Protein AF-A0A956EHH1-F1 (afdb_monomer)

Foldseek 3Di:
DPPPDDPLLVVLLVVLQVQLPPPPHVHDPDLVSQQVSSVVSVDRSVVVSVVCPDPVNVVVVVVVVVVCVVLVNDDPDWDADPSDIQHDPVCVVQVVCVVVVNRPDDPVVVVVVVPDDDPDDDDDD

Solvent-accessible surface area (backbone atoms only — not comparable to full-atom values): 7628 Å² total; per-residue (Å²): 132,81,87,72,63,51,74,68,55,42,48,37,46,51,53,52,53,54,56,21,64,40,98,86,35,90,44,76,85,50,69,68,59,39,18,57,49,29,43,75,48,74,44,66,15,65,61,50,52,53,50,58,70,32,69,71,42,50,53,50,53,51,49,53,51,53,53,39,48,76,71,68,52,87,64,81,57,63,49,74,58,100,86,45,79,38,66,41,78,86,31,49,68,56,50,53,28,46,77,71,71,62,52,88,66,58,65,70,61,52,56,55,54,73,70,52,75,79,92,74,80,84,82,84,130

Sequence (125 aa):
GDPSLDAGARGRVIDALFDATSGDGPGITDPDTVAGLLDRAGVDGAALVAAAGAPAAKDRLRRATEDALAAGVFGVPTMIADGELFWGDDSLDDLDRFLAGDDPIDQAALAAWADLPAAAQRRRS

Mean predicted aligned error: 7.73 Å

Structure (mmCIF, N/CA/C/O backbone):
data_AF-A0A956EHH1-F1
#
_entry.id   AF-A0A956EHH1-F1
#
loop_
_atom_site.group_PDB
_atom_site.id
_atom_site.type_symbol
_atom_site.label_atom_id
_atom_site.label_alt_id
_atom_site.label_comp_id
_atom_site.label_asym_id
_atom_site.label_entity_id
_atom_site.label_seq_id
_atom_site.pdbx_PDB_ins_code
_atom_site.Cartn_x
_atom_site.Cartn_y
_atom_site.Cartn_z
_atom_site.occupancy
_atom_site.B_iso_or_equiv
_atom_site.auth_seq_id
_atom_site.auth_comp_id
_atom_site.auth_asym_id
_atom_site.auth_atom_id
_atom_site.pdbx_PDB_model_num
ATOM 1 N N . GLY A 1 1 ? -3.531 -19.790 12.716 1.00 31.48 1 GLY A N 1
ATOM 2 C CA . GLY A 1 1 ? -4.064 -19.524 11.372 1.00 31.48 1 GLY A CA 1
ATOM 3 C C . GLY A 1 1 ? -4.252 -18.037 11.269 1.00 31.48 1 GLY A C 1
ATOM 4 O O . GLY A 1 1 ? -4.854 -17.478 12.172 1.00 31.48 1 GLY A O 1
ATOM 5 N N . ASP A 1 2 ? -3.644 -17.403 10.276 1.00 45.91 2 ASP A N 1
ATOM 6 C CA . ASP A 1 2 ? -3.881 -15.986 9.986 1.00 45.91 2 ASP A CA 1
ATOM 7 C C . ASP A 1 2 ? -5.311 -15.865 9.435 1.00 45.91 2 ASP A C 1
ATOM 9 O O . ASP A 1 2 ? -5.624 -16.624 8.512 1.00 45.91 2 ASP A O 1
ATOM 13 N N . PRO A 1 3 ? -6.209 -15.026 9.984 1.00 52.78 3 PRO A N 1
ATOM 14 C CA . PRO A 1 3 ? -7.516 -14.802 9.384 1.00 52.78 3 PRO A CA 1
ATOM 15 C C . PRO A 1 3 ? -7.297 -13.946 8.137 1.00 52.78 3 PRO A C 1
ATOM 17 O O . PRO A 1 3 ? -7.517 -12.737 8.136 1.00 52.78 3 PRO A O 1
ATOM 20 N N . SER A 1 4 ? -6.771 -14.552 7.072 1.00 69.25 4 SER A N 1
ATOM 21 C CA . SER A 1 4 ? -6.583 -13.849 5.816 1.00 69.25 4 SER A CA 1
ATOM 22 C C . SER A 1 4 ? -7.966 -13.464 5.311 1.00 69.25 4 SER A C 1
ATOM 24 O O . SER A 1 4 ? -8.727 -14.331 4.880 1.00 69.25 4 SER A O 1
ATOM 26 N N . LEU A 1 5 ? -8.282 -12.172 5.397 1.00 84.31 5 LEU A N 1
ATOM 27 C CA . LEU A 1 5 ? -9.434 -11.579 4.734 1.00 84.31 5 LEU A CA 1
ATOM 28 C C . LEU A 1 5 ? -9.489 -12.105 3.297 1.00 84.31 5 LEU A C 1
ATOM 30 O O . LEU A 1 5 ? -8.461 -12.105 2.599 1.00 84.31 5 LEU A O 1
ATOM 34 N N . ASP A 1 6 ? -10.670 -12.546 2.868 1.00 91.44 6 ASP A N 1
ATOM 35 C CA . ASP A 1 6 ? -10.899 -12.832 1.458 1.00 91.44 6 ASP A CA 1
ATOM 36 C C . ASP A 1 6 ? -10.663 -11.566 0.615 1.00 91.44 6 ASP A C 1
ATOM 38 O O . ASP A 1 6 ? -10.554 -10.453 1.138 1.00 91.44 6 ASP A O 1
ATOM 42 N N . ALA A 1 7 ? -10.539 -11.728 -0.703 1.00 89.12 7 ALA A N 1
ATOM 43 C CA . ALA A 1 7 ? -10.232 -10.611 -1.593 1.00 89.12 7 ALA A CA 1
ATOM 44 C C . ALA A 1 7 ? -11.263 -9.470 -1.491 1.00 89.12 7 ALA A C 1
ATOM 46 O O . ALA A 1 7 ? -10.884 -8.301 -1.514 1.00 89.12 7 ALA A O 1
ATOM 47 N N . GLY A 1 8 ? -12.547 -9.796 -1.311 1.00 93.69 8 GLY A N 1
ATOM 48 C CA . GLY A 1 8 ? -13.610 -8.802 -1.188 1.00 93.69 8 GLY A CA 1
ATOM 49 C C . GLY A 1 8 ? -13.549 -8.043 0.136 1.00 93.69 8 GLY A C 1
ATOM 50 O O . GLY A 1 8 ? -13.668 -6.821 0.155 1.00 93.69 8 GLY A O 1
ATOM 51 N N . ALA A 1 9 ? -13.336 -8.743 1.250 1.00 93.00 9 ALA A N 1
ATOM 52 C CA . ALA A 1 9 ? -13.154 -8.133 2.563 1.00 93.00 9 ALA A CA 1
ATOM 53 C C . ALA A 1 9 ? -11.883 -7.275 2.617 1.00 93.00 9 ALA A C 1
ATOM 55 O O . ALA A 1 9 ? -11.904 -6.176 3.163 1.00 93.00 9 ALA A O 1
ATOM 56 N N . ARG A 1 10 ? -10.795 -7.739 1.996 1.00 94.19 10 ARG A N 1
ATOM 57 C CA . ARG A 1 10 ? -9.546 -6.981 1.869 1.00 94.19 10 ARG A CA 1
ATOM 58 C C . ARG A 1 10 ? -9.741 -5.684 1.089 1.00 94.19 10 ARG A C 1
ATOM 60 O O . ARG A 1 10 ? -9.255 -4.660 1.550 1.00 94.19 10 ARG A O 1
ATOM 67 N N . GLY A 1 11 ? -10.461 -5.726 -0.035 1.00 95.38 11 GLY A N 1
ATOM 68 C CA . GLY A 1 11 ? -10.794 -4.530 -0.815 1.00 95.38 11 GLY A CA 1
ATOM 69 C C . GLY A 1 11 ? -11.518 -3.488 0.034 1.00 95.38 11 GLY A C 1
ATOM 70 O O . GLY A 1 11 ? -11.021 -2.383 0.195 1.00 95.38 11 GLY A O 1
ATOM 71 N N . ARG A 1 12 ? -12.599 -3.889 0.719 1.00 96.31 12 ARG A N 1
ATOM 72 C CA . ARG A 1 12 ? -13.354 -2.978 1.601 1.00 96.31 12 ARG A CA 1
ATOM 73 C C . ARG A 1 12 ? -12.508 -2.373 2.724 1.00 96.31 12 ARG A C 1
ATOM 75 O O . ARG A 1 12 ? -12.720 -1.222 3.086 1.00 96.31 12 ARG A O 1
ATOM 82 N N . VAL A 1 13 ? -11.570 -3.139 3.288 1.00 95.88 13 VAL A N 1
ATOM 83 C CA . VAL A 1 13 ? -10.628 -2.626 4.295 1.00 95.88 13 VAL A CA 1
ATOM 84 C C . VAL A 1 13 ? -9.692 -1.579 3.700 1.00 95.88 13 VAL A C 1
ATOM 86 O O . VAL A 1 13 ? -9.495 -0.536 4.315 1.00 95.88 13 VAL A O 1
ATOM 89 N N . ILE A 1 14 ? -9.113 -1.850 2.529 1.00 95.44 14 ILE A N 1
ATOM 90 C CA . ILE A 1 14 ? -8.209 -0.917 1.847 1.00 95.44 14 ILE A CA 1
ATOM 91 C C . ILE A 1 14 ? -8.953 0.384 1.534 1.00 95.44 14 ILE A C 1
ATOM 93 O O . ILE A 1 14 ? -8.495 1.442 1.961 1.00 95.44 14 ILE A O 1
ATOM 97 N N . ASP A 1 15 ? -10.121 0.297 0.895 1.00 95.75 15 ASP A N 1
ATOM 98 C CA . ASP A 1 15 ? -10.932 1.460 0.517 1.00 95.75 15 ASP A CA 1
ATOM 99 C C . ASP A 1 15 ? -11.271 2.320 1.743 1.00 95.75 15 ASP A C 1
ATOM 101 O O . ASP A 1 15 ? -10.986 3.516 1.769 1.00 95.75 15 ASP A O 1
ATOM 105 N N . ALA A 1 16 ? -11.772 1.698 2.818 1.00 95.94 16 ALA A N 1
ATOM 106 C CA . ALA A 1 16 ? -12.141 2.409 4.040 1.00 95.94 16 ALA A CA 1
ATOM 107 C C . ALA A 1 16 ? -10.959 3.145 4.698 1.00 95.94 16 ALA A C 1
ATOM 109 O O . ALA A 1 16 ? -11.147 4.218 5.276 1.00 95.94 16 ALA A O 1
ATOM 110 N N . LEU A 1 17 ? -9.748 2.578 4.639 1.00 95.81 17 LEU A N 1
ATOM 111 C CA . LEU A 1 17 ? -8.549 3.213 5.188 1.00 95.81 17 LEU A CA 1
ATOM 112 C C . LEU A 1 17 ? -8.050 4.356 4.298 1.00 95.81 17 LEU A C 1
ATOM 114 O O . LEU A 1 17 ? -7.697 5.407 4.829 1.00 95.81 17 LEU A O 1
ATOM 118 N N . PHE A 1 18 ? -8.041 4.184 2.972 1.00 94.25 18 PHE A N 1
ATOM 119 C CA . PHE A 1 18 ? -7.652 5.248 2.041 1.00 94.25 18 PHE A CA 1
ATOM 120 C C . PHE A 1 18 ? -8.618 6.434 2.114 1.00 94.25 18 PHE A C 1
ATOM 122 O O . PHE A 1 18 ? -8.168 7.569 2.301 1.00 94.25 18 PHE A O 1
ATOM 129 N N . ASP A 1 19 ? -9.928 6.180 2.093 1.00 94.62 19 ASP A N 1
ATOM 130 C CA . ASP A 1 19 ? -10.960 7.213 2.232 1.00 94.62 19 ASP A CA 1
ATOM 131 C C . ASP A 1 19 ? -10.784 8.014 3.530 1.00 94.62 19 ASP A C 1
ATOM 133 O O . ASP A 1 19 ? -10.910 9.242 3.540 1.00 94.62 19 ASP A O 1
ATOM 137 N N . ALA A 1 20 ? -10.411 7.341 4.624 1.00 95.94 20 ALA A N 1
ATOM 138 C CA . ALA A 1 20 ? -10.184 7.982 5.915 1.00 95.94 20 ALA A CA 1
ATOM 139 C C . ALA A 1 20 ? -8.945 8.893 5.965 1.00 95.94 20 ALA A C 1
ATOM 141 O O . ALA A 1 20 ? -8.842 9.707 6.884 1.00 95.94 20 ALA A O 1
ATOM 142 N N . THR A 1 21 ? -8.020 8.778 5.007 1.00 92.88 21 THR A N 1
ATOM 143 C CA . THR A 1 21 ? -6.822 9.636 4.901 1.00 92.88 21 THR A CA 1
ATOM 144 C C . THR A 1 21 ? -7.000 10.844 3.983 1.00 92.88 21 THR A 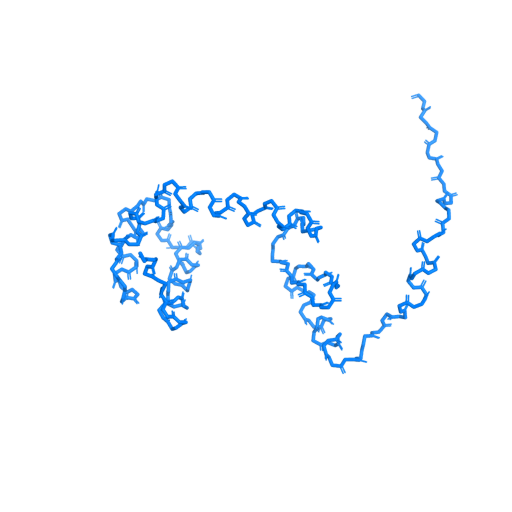C 1
ATOM 146 O O . THR A 1 21 ? -6.114 11.697 3.920 1.00 92.88 21 THR A O 1
ATOM 149 N N . SER A 1 22 ? -8.137 10.941 3.287 1.00 86.38 22 SER A N 1
ATOM 150 C CA . SER A 1 22 ? -8.494 12.128 2.508 1.00 86.38 22 SER A CA 1
ATOM 151 C C . SER A 1 22 ? -8.650 13.367 3.409 1.00 86.38 22 SER A C 1
ATOM 153 O O . SER A 1 22 ? -8.782 13.247 4.625 1.00 86.38 22 SER A O 1
ATOM 155 N N . GLY A 1 23 ? -8.620 14.573 2.827 1.00 83.62 23 GLY A N 1
ATOM 156 C CA . GLY A 1 23 ? -8.504 15.836 3.578 1.00 83.62 23 GLY A CA 1
ATOM 157 C C . GLY A 1 23 ? -9.554 16.079 4.674 1.00 83.62 23 GLY A C 1
ATOM 158 O O . GLY A 1 23 ? -9.237 16.741 5.658 1.00 83.62 23 GLY A O 1
ATOM 159 N N . ASP A 1 24 ? -10.754 15.509 4.537 1.00 85.56 24 ASP A N 1
ATOM 160 C CA . ASP A 1 24 ? -11.846 15.604 5.521 1.00 85.56 24 ASP A CA 1
ATOM 161 C C . ASP A 1 24 ? -12.088 14.284 6.288 1.00 85.56 24 ASP A C 1
ATOM 163 O O . ASP A 1 24 ? -13.040 14.163 7.064 1.00 85.56 24 ASP A O 1
ATOM 167 N N . GLY A 1 25 ? -11.255 13.267 6.056 1.00 87.69 25 GLY A N 1
ATOM 168 C CA . GLY A 1 25 ? -11.364 11.961 6.692 1.00 87.69 25 GLY A CA 1
ATOM 169 C C . GLY A 1 25 ? -10.991 11.993 8.181 1.00 87.69 25 GLY A C 1
ATOM 170 O O . GLY A 1 25 ? -10.239 12.860 8.631 1.00 87.69 25 GLY A O 1
ATOM 171 N N . PRO A 1 26 ? -11.484 11.033 8.986 1.00 90.81 26 PRO A N 1
ATOM 172 C CA . PRO A 1 26 ? -11.198 10.982 10.421 1.00 90.81 26 PRO A CA 1
ATOM 173 C C . PRO A 1 26 ? -9.735 10.628 10.754 1.00 90.81 26 PRO A C 1
ATOM 175 O O . PRO A 1 26 ? -9.348 10.695 11.920 1.00 90.81 26 PRO A O 1
ATOM 178 N N . GLY A 1 27 ? -8.920 10.250 9.762 1.00 93.94 27 GLY A N 1
ATOM 179 C CA . GLY A 1 27 ? -7.557 9.766 9.949 1.00 93.94 27 GLY A CA 1
ATOM 180 C C . GLY A 1 27 ? -7.484 8.299 10.389 1.00 93.94 27 GLY A C 1
ATOM 181 O O . GLY A 1 27 ? -8.488 7.655 10.688 1.00 93.94 27 GLY A O 1
ATOM 182 N N . ILE A 1 28 ? -6.259 7.764 10.415 1.00 95.56 28 ILE A N 1
ATOM 183 C CA . ILE A 1 28 ? -5.967 6.345 10.711 1.00 95.56 28 ILE A CA 1
ATOM 184 C C . ILE A 1 28 ? -4.912 6.161 11.816 1.00 95.56 28 ILE A C 1
ATOM 186 O O . ILE A 1 28 ? -4.273 5.115 11.913 1.00 95.56 28 ILE A O 1
ATOM 190 N N . THR A 1 29 ? -4.672 7.192 12.628 1.00 94.31 29 THR A N 1
ATOM 191 C CA . THR A 1 29 ? -3.650 7.167 13.690 1.00 94.31 29 THR A CA 1
ATOM 192 C C . THR A 1 29 ? -4.176 6.641 15.024 1.00 94.31 29 THR A C 1
ATOM 194 O O . THR A 1 29 ? -3.394 6.117 15.815 1.00 94.31 29 THR A O 1
ATOM 197 N N . ASP A 1 30 ? -5.480 6.764 15.271 1.00 96.06 30 ASP A N 1
ATOM 198 C CA . ASP A 1 30 ? -6.144 6.293 16.484 1.00 96.06 30 ASP A CA 1
ATOM 199 C C . ASP A 1 30 ? -6.734 4.878 16.286 1.00 96.06 30 ASP A C 1
ATOM 201 O O . ASP A 1 30 ? -7.584 4.693 15.408 1.00 96.06 30 ASP A O 1
ATOM 205 N N . PRO A 1 31 ? -6.321 3.870 17.083 1.00 96.44 31 PRO A N 1
ATOM 206 C CA . PRO A 1 31 ? -6.811 2.498 16.954 1.00 96.44 31 PRO A CA 1
ATOM 207 C C . PRO A 1 31 ? -8.331 2.347 17.082 1.00 96.44 31 PRO A C 1
ATOM 209 O O . PRO A 1 31 ? -8.904 1.518 16.374 1.00 96.44 31 PRO A O 1
ATOM 212 N N . ASP A 1 32 ? -8.989 3.139 17.935 1.00 97.19 32 ASP A N 1
ATOM 213 C CA . ASP A 1 32 ? -10.442 3.057 18.136 1.00 97.19 32 ASP A CA 1
ATOM 214 C C . ASP A 1 32 ? -11.196 3.590 16.907 1.00 97.19 32 ASP A C 1
ATOM 216 O O . ASP A 1 32 ? -12.151 2.972 16.425 1.00 97.19 32 ASP A O 1
ATOM 220 N N . THR A 1 33 ? -10.711 4.694 16.332 1.00 97.06 33 THR A N 1
ATOM 221 C CA . THR A 1 33 ? -11.193 5.232 15.052 1.00 97.06 33 THR A CA 1
ATOM 222 C C . THR A 1 33 ? -11.043 4.209 13.922 1.00 97.06 33 THR A C 1
ATOM 224 O O . THR A 1 33 ? -11.985 3.993 13.153 1.00 97.06 33 THR A O 1
ATOM 227 N N . VAL A 1 34 ? -9.890 3.535 13.843 1.00 97.56 34 VAL A N 1
ATOM 228 C CA . VAL A 1 34 ? -9.632 2.485 12.845 1.00 97.56 34 VAL A CA 1
ATOM 229 C C . VAL A 1 34 ? -10.560 1.288 13.048 1.00 97.56 34 VAL A C 1
ATOM 231 O O . VAL A 1 34 ? -11.170 0.836 12.082 1.00 97.56 34 VAL A O 1
ATOM 234 N N . ALA A 1 35 ? -10.744 0.801 14.277 1.00 97.81 35 ALA A N 1
ATOM 235 C CA . ALA A 1 35 ? -11.668 -0.298 14.555 1.00 97.81 35 ALA A CA 1
ATOM 236 C C . ALA A 1 35 ? -13.096 0.033 14.086 1.00 97.81 35 ALA A C 1
ATOM 238 O O . ALA A 1 35 ? -13.701 -0.757 13.365 1.00 97.81 35 ALA A O 1
ATOM 239 N N . GLY A 1 36 ? -13.593 1.240 14.380 1.00 97.69 36 GLY A N 1
ATOM 240 C CA . GLY A 1 36 ? -14.919 1.675 13.933 1.00 97.69 36 GLY A CA 1
ATOM 241 C C . GLY A 1 36 ? -15.060 1.816 12.410 1.00 97.69 36 GLY A C 1
ATOM 242 O O . GLY A 1 36 ? -16.135 1.561 11.863 1.00 97.69 36 GLY A O 1
ATOM 243 N N . LEU A 1 37 ? -13.998 2.207 11.696 1.00 97.12 37 LEU A N 1
ATOM 244 C CA . LEU A 1 37 ? -13.975 2.212 10.225 1.00 97.12 37 LEU A CA 1
ATOM 245 C C . LEU A 1 37 ? -14.088 0.791 9.661 1.00 97.12 37 LEU A C 1
ATOM 247 O O . LEU A 1 37 ? -14.860 0.552 8.733 1.00 97.12 37 LEU A O 1
ATOM 251 N N . LEU A 1 38 ? -13.352 -0.146 10.250 1.00 96.69 38 LEU A N 1
ATOM 252 C CA . LEU A 1 38 ? -13.313 -1.543 9.830 1.00 96.69 38 LEU A CA 1
ATOM 253 C C . LEU A 1 38 ? -14.631 -2.276 10.125 1.00 96.69 38 LEU A C 1
ATOM 255 O O . LEU A 1 38 ? -15.125 -3.003 9.262 1.00 96.69 38 LEU A O 1
ATOM 259 N N . ASP A 1 39 ? -15.259 -2.006 11.271 1.00 97.69 39 ASP A N 1
ATOM 260 C CA . ASP A 1 39 ? -16.593 -2.528 11.593 1.00 97.69 39 ASP A CA 1
ATOM 261 C C . ASP A 1 39 ? -17.625 -2.081 10.545 1.00 97.69 39 ASP A C 1
ATOM 263 O O . ASP A 1 39 ? -18.419 -2.888 10.052 1.00 97.69 39 ASP A O 1
ATOM 267 N N . ARG A 1 40 ? -17.573 -0.809 10.117 1.00 96.69 40 ARG A N 1
ATOM 268 C CA . ARG A 1 40 ? -18.416 -0.294 9.019 1.00 96.69 40 ARG A CA 1
ATOM 269 C C . ARG A 1 40 ? -18.100 -0.940 7.669 1.00 96.69 40 ARG A C 1
ATOM 271 O O . ARG A 1 40 ? -19.004 -1.078 6.848 1.00 96.69 40 ARG A O 1
ATOM 278 N N . ALA A 1 41 ? -16.857 -1.366 7.449 1.00 95.44 41 ALA A N 1
ATOM 279 C CA . ALA A 1 41 ? -16.440 -2.127 6.270 1.00 95.44 41 ALA A CA 1
ATOM 280 C C . ALA A 1 41 ? -16.858 -3.615 6.327 1.00 95.44 41 ALA A C 1
ATOM 282 O O . ALA A 1 41 ? -16.627 -4.373 5.375 1.00 95.44 41 ALA A O 1
ATOM 283 N N . GLY A 1 42 ? -17.508 -4.048 7.414 1.00 95.81 42 GLY A N 1
ATOM 284 C CA . GLY A 1 42 ? -18.054 -5.394 7.569 1.00 95.81 42 GLY A CA 1
ATOM 285 C C . GLY A 1 42 ? -17.003 -6.445 7.922 1.00 95.81 42 GLY A C 1
ATOM 286 O O . GLY A 1 42 ? -17.148 -7.602 7.521 1.00 95.81 42 GLY A O 1
ATOM 287 N N . VAL A 1 43 ? -15.939 -6.051 8.623 1.00 95.38 43 VAL A N 1
ATOM 288 C CA . VAL A 1 43 ? -14.959 -6.964 9.233 1.00 95.38 43 VAL A CA 1
ATOM 289 C C . VAL A 1 43 ? -14.886 -6.703 10.738 1.00 95.38 43 VAL A C 1
ATOM 291 O O . VAL A 1 43 ? -15.302 -5.646 11.191 1.00 95.38 43 VAL A O 1
ATOM 294 N N . ASP A 1 44 ? -14.367 -7.651 11.518 1.00 96.25 44 ASP A N 1
ATOM 295 C CA . ASP A 1 44 ? -14.141 -7.446 12.956 1.00 96.25 44 ASP A CA 1
ATOM 296 C C . ASP A 1 44 ? -12.967 -6.472 13.160 1.00 96.25 44 ASP A C 1
ATOM 298 O O . ASP A 1 44 ? -11.794 -6.856 13.057 1.00 96.25 44 ASP A O 1
ATOM 302 N N . GLY A 1 45 ? -13.282 -5.194 13.385 1.00 96.25 45 GLY A N 1
ATOM 303 C CA . GLY A 1 45 ? -12.303 -4.121 13.481 1.00 96.25 45 GLY A CA 1
ATOM 304 C C . GLY A 1 45 ? -11.392 -4.268 14.690 1.00 96.25 45 GLY A C 1
ATOM 305 O O . GLY A 1 45 ? -10.174 -4.125 14.563 1.00 96.25 45 GLY A O 1
ATOM 306 N N . ALA A 1 46 ? -11.952 -4.633 15.844 1.00 96.44 46 ALA A N 1
ATOM 307 C CA . ALA A 1 46 ? -11.182 -4.861 17.062 1.00 96.44 46 ALA A CA 1
ATOM 308 C C . ALA A 1 46 ? -10.182 -6.016 16.888 1.00 96.44 46 ALA A C 1
ATOM 310 O O . ALA A 1 46 ? -9.003 -5.878 17.233 1.00 96.44 46 ALA A O 1
ATOM 311 N N . ALA A 1 47 ? -10.618 -7.137 16.304 1.00 95.00 47 ALA A N 1
ATOM 312 C CA . ALA A 1 47 ? -9.734 -8.265 16.032 1.00 95.00 47 ALA A CA 1
ATOM 313 C C . ALA A 1 47 ? -8.643 -7.913 15.009 1.00 95.00 47 ALA A C 1
ATOM 315 O O . ALA A 1 47 ? -7.488 -8.306 15.193 1.00 95.00 47 ALA A O 1
ATOM 316 N N . LEU A 1 48 ? -8.972 -7.157 13.954 1.00 94.81 48 LEU A N 1
ATOM 317 C CA . LEU A 1 48 ? -8.003 -6.788 12.920 1.00 94.81 48 LEU A CA 1
ATOM 318 C C . LEU A 1 48 ? -6.963 -5.780 13.431 1.00 94.81 48 LEU A C 1
ATOM 320 O O . LEU A 1 48 ? -5.774 -5.947 13.155 1.00 94.81 48 LEU A O 1
ATOM 324 N N . VAL A 1 49 ? -7.371 -4.792 14.235 1.00 96.00 49 VAL A N 1
ATOM 325 C CA . VAL A 1 49 ? -6.455 -3.853 14.909 1.00 96.00 49 VAL A CA 1
ATOM 326 C C . VAL A 1 49 ? -5.520 -4.599 15.864 1.00 96.00 49 VAL A C 1
ATOM 328 O O . VAL A 1 49 ? -4.304 -4.390 15.833 1.00 96.00 49 VAL A O 1
ATOM 331 N N . ALA A 1 50 ? -6.049 -5.530 16.665 1.00 94.94 50 ALA A N 1
ATOM 332 C CA . ALA A 1 50 ? -5.230 -6.362 17.544 1.00 94.94 50 ALA A CA 1
ATOM 333 C C . ALA A 1 50 ? -4.225 -7.218 16.751 1.00 94.94 50 ALA A C 1
ATOM 335 O O . ALA A 1 50 ? -3.046 -7.298 17.112 1.00 94.94 50 ALA A O 1
ATOM 336 N N . ALA A 1 51 ? -4.662 -7.819 15.640 1.00 93.50 51 ALA A N 1
ATOM 337 C CA . ALA A 1 51 ? -3.803 -8.606 14.761 1.00 93.50 51 ALA A CA 1
ATOM 338 C C . ALA A 1 51 ? -2.702 -7.754 14.103 1.00 93.50 51 ALA A C 1
ATOM 340 O O . ALA A 1 51 ? -1.553 -8.195 14.041 1.00 93.50 51 ALA A O 1
ATOM 341 N N . ALA A 1 52 ? -3.015 -6.530 13.669 1.00 92.75 52 ALA A N 1
ATOM 342 C CA . ALA A 1 52 ? -2.048 -5.590 13.098 1.00 92.75 52 ALA A CA 1
ATOM 343 C C . ALA A 1 52 ? -0.978 -5.152 14.117 1.00 92.75 52 ALA A C 1
ATOM 345 O O . ALA A 1 52 ? 0.186 -4.959 13.761 1.00 92.75 52 ALA A O 1
ATOM 346 N N . GL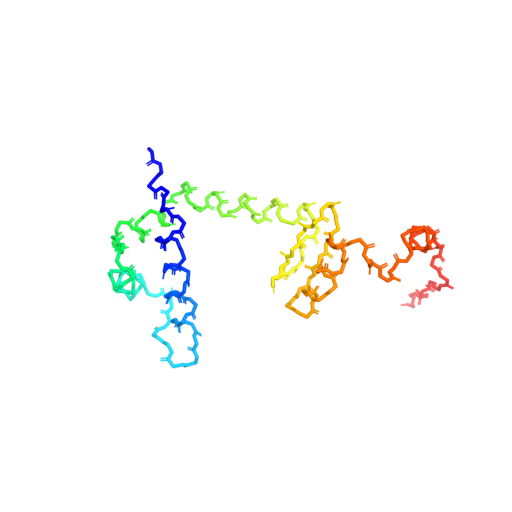Y A 1 53 ? -1.345 -5.046 15.398 1.00 92.81 53 GLY A N 1
ATOM 347 C CA . GLY A 1 53 ? -0.422 -4.718 16.488 1.00 92.81 53 GLY A CA 1
ATOM 348 C C . GLY A 1 53 ? 0.514 -5.860 16.905 1.00 92.81 53 GLY A C 1
ATOM 349 O O . GLY A 1 53 ? 1.522 -5.607 17.577 1.00 92.81 53 GLY A O 1
ATOM 350 N N . ALA A 1 54 ? 0.215 -7.103 16.516 1.00 95.31 54 ALA A N 1
ATOM 351 C CA . ALA A 1 54 ? 0.969 -8.279 16.934 1.00 95.31 54 ALA A CA 1
ATOM 352 C C . ALA A 1 54 ? 2.419 -8.266 16.400 1.00 95.31 54 ALA A C 1
ATOM 354 O O . ALA A 1 54 ? 2.656 -7.849 15.262 1.00 95.31 54 ALA A O 1
ATOM 355 N N . PRO A 1 55 ? 3.405 -8.797 17.156 1.00 96.56 55 PRO A N 1
ATOM 356 C CA . PRO A 1 55 ? 4.803 -8.853 16.711 1.00 96.56 55 PRO A CA 1
ATOM 357 C C . PRO A 1 55 ? 4.979 -9.500 15.332 1.00 96.56 55 PRO A C 1
ATOM 359 O O . PRO A 1 55 ? 5.703 -8.981 14.488 1.00 96.56 55 PRO A O 1
ATOM 362 N N . ALA A 1 56 ? 4.233 -10.576 15.060 1.00 93.19 56 ALA A N 1
ATOM 363 C CA . ALA A 1 56 ? 4.272 -11.263 13.774 1.00 93.19 56 ALA A CA 1
ATOM 364 C C . ALA A 1 56 ? 3.835 -10.370 12.597 1.00 93.19 56 ALA A C 1
ATOM 366 O O . ALA A 1 56 ? 4.403 -10.478 11.512 1.00 93.19 56 ALA A O 1
ATOM 367 N N . ALA A 1 57 ? 2.857 -9.477 12.792 1.00 92.94 57 ALA A N 1
ATOM 368 C CA . ALA A 1 57 ? 2.427 -8.538 11.759 1.00 92.94 57 ALA A CA 1
ATOM 369 C C . ALA A 1 57 ? 3.499 -7.473 11.487 1.00 92.94 57 ALA A C 1
ATOM 371 O O . ALA A 1 57 ? 3.821 -7.221 10.327 1.00 92.94 57 ALA A O 1
ATOM 372 N N . LYS A 1 58 ? 4.126 -6.935 12.540 1.00 92.69 58 LYS A N 1
ATOM 373 C CA . LYS A 1 58 ? 5.246 -5.985 12.421 1.00 92.69 58 LYS A CA 1
ATOM 374 C C . LYS A 1 58 ? 6.448 -6.600 11.709 1.00 92.69 58 LYS A C 1
ATOM 376 O O . LYS A 1 58 ? 7.030 -5.974 10.829 1.00 92.69 58 LYS A O 1
ATOM 381 N N . ASP A 1 59 ? 6.784 -7.844 12.040 1.00 96.19 59 ASP A N 1
ATOM 382 C CA . ASP A 1 59 ? 7.866 -8.562 11.370 1.00 96.19 59 ASP A CA 1
ATOM 383 C C . ASP A 1 59 ? 7.561 -8.850 9.898 1.00 96.19 59 ASP A C 1
ATOM 385 O O . ASP A 1 59 ? 8.466 -8.809 9.068 1.00 96.19 59 ASP A O 1
ATOM 389 N N . ARG A 1 60 ? 6.300 -9.146 9.555 1.00 95.00 60 ARG A N 1
ATOM 390 C CA . ARG A 1 60 ? 5.881 -9.285 8.152 1.00 95.00 60 ARG A CA 1
ATOM 391 C C . ARG A 1 60 ? 6.009 -7.972 7.392 1.00 95.00 60 ARG A C 1
ATOM 393 O O . ARG A 1 60 ? 6.546 -7.994 6.293 1.00 95.00 60 ARG A O 1
ATOM 400 N N . LEU A 1 61 ? 5.571 -6.859 7.981 1.00 94.75 61 LEU A N 1
ATOM 401 C CA . LEU A 1 61 ? 5.708 -5.537 7.369 1.00 94.75 61 LEU A CA 1
ATOM 402 C C . LEU A 1 61 ? 7.181 -5.195 7.117 1.00 94.75 61 LEU A C 1
ATOM 404 O O . LEU A 1 61 ? 7.538 -4.828 6.005 1.00 94.75 61 LEU A O 1
ATOM 408 N N . ARG A 1 62 ? 8.044 -5.392 8.121 1.00 96.94 62 ARG A N 1
ATOM 409 C CA . ARG A 1 62 ? 9.485 -5.150 7.990 1.00 96.94 62 ARG A CA 1
ATOM 410 C C . ARG A 1 62 ? 10.107 -5.986 6.870 1.00 96.94 62 ARG A C 1
ATOM 412 O O . ARG A 1 62 ? 10.817 -5.430 6.043 1.00 96.94 62 ARG A O 1
ATOM 419 N N . ARG A 1 63 ? 9.817 -7.292 6.824 1.00 97.62 63 ARG A N 1
ATOM 420 C CA . ARG A 1 63 ? 10.311 -8.176 5.755 1.00 97.62 63 ARG A CA 1
ATOM 421 C C . ARG A 1 63 ? 9.831 -7.729 4.376 1.00 97.62 63 ARG A C 1
ATOM 423 O O . ARG A 1 63 ? 10.644 -7.621 3.477 1.00 97.62 63 ARG A O 1
ATOM 430 N N . ALA A 1 64 ? 8.553 -7.377 4.232 1.00 95.19 64 ALA A N 1
ATOM 431 C CA . ALA A 1 64 ? 8.030 -6.873 2.963 1.00 95.19 64 ALA A CA 1
ATOM 432 C C . ALA A 1 64 ? 8.739 -5.582 2.507 1.00 95.19 64 ALA A C 1
ATOM 434 O O . ALA A 1 64 ? 9.004 -5.413 1.321 1.00 95.19 64 ALA A O 1
ATOM 435 N N . THR A 1 65 ? 9.087 -4.684 3.436 1.00 95.31 65 THR A N 1
ATOM 436 C CA . THR A 1 65 ? 9.892 -3.490 3.129 1.00 95.31 65 THR A CA 1
ATOM 437 C C . THR A 1 65 ? 11.328 -3.846 2.733 1.00 95.31 65 THR A C 1
ATOM 439 O O . THR A 1 65 ? 11.846 -3.273 1.780 1.00 95.31 65 THR A O 1
ATOM 442 N N . GLU A 1 66 ? 11.971 -4.780 3.437 1.00 97.62 66 GLU A N 1
ATOM 443 C CA . GLU A 1 66 ? 13.313 -5.276 3.096 1.00 97.62 66 GLU A CA 1
ATOM 444 C C . GLU A 1 66 ? 13.333 -5.909 1.693 1.00 97.62 66 GLU A C 1
ATOM 446 O O . GLU A 1 66 ? 14.210 -5.587 0.893 1.00 97.62 66 GLU A O 1
ATOM 451 N N . ASP A 1 67 ? 12.330 -6.729 1.371 1.00 96.31 67 ASP A N 1
ATOM 452 C CA . ASP A 1 67 ? 12.176 -7.373 0.064 1.00 96.31 67 ASP A CA 1
ATOM 453 C C . ASP A 1 67 ? 11.951 -6.337 -1.051 1.00 96.31 67 ASP A C 1
ATOM 455 O O . ASP A 1 67 ? 12.572 -6.422 -2.110 1.00 96.31 67 ASP A O 1
ATOM 459 N N . ALA A 1 68 ? 11.125 -5.311 -0.807 1.00 95.31 68 ALA A N 1
ATOM 460 C CA . ALA A 1 68 ? 10.903 -4.223 -1.760 1.00 95.31 68 ALA A CA 1
ATOM 461 C C . ALA A 1 68 ? 12.195 -3.434 -2.041 1.00 95.31 68 ALA A C 1
ATOM 463 O O . ALA A 1 68 ? 12.535 -3.190 -3.198 1.00 95.31 68 ALA A O 1
ATOM 464 N N . LEU A 1 69 ? 12.958 -3.085 -0.999 1.00 95.94 69 LEU A N 1
ATOM 465 C CA . LEU A 1 69 ? 14.249 -2.406 -1.151 1.00 95.94 69 LEU A CA 1
ATOM 466 C C . LEU A 1 69 ? 15.256 -3.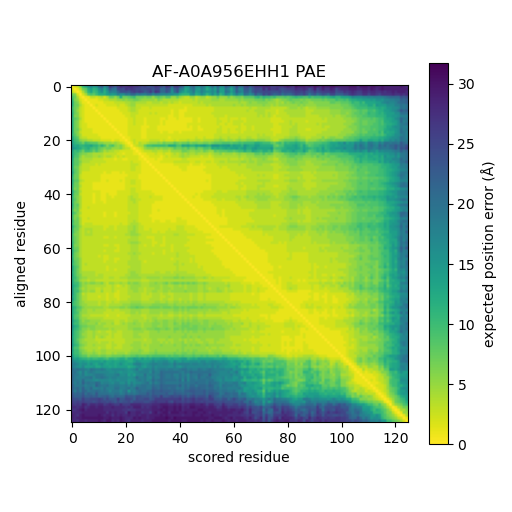267 -1.925 1.00 95.94 69 LEU A C 1
ATOM 468 O O . LEU A 1 69 ? 15.971 -2.755 -2.784 1.00 95.94 69 LEU A O 1
ATOM 472 N N . ALA A 1 70 ? 15.302 -4.574 -1.645 1.00 96.12 70 ALA A N 1
ATOM 473 C CA . ALA A 1 70 ? 16.157 -5.513 -2.367 1.00 96.12 70 ALA A CA 1
ATOM 474 C C . ALA A 1 70 ? 15.776 -5.636 -3.854 1.00 96.12 70 ALA A C 1
ATOM 476 O O . ALA A 1 70 ? 16.649 -5.878 -4.685 1.00 96.12 70 ALA A O 1
ATOM 477 N N . ALA A 1 71 ? 14.501 -5.418 -4.189 1.00 94.56 71 ALA A N 1
ATOM 478 C CA . ALA A 1 71 ? 13.989 -5.364 -5.557 1.00 94.56 71 ALA A CA 1
ATOM 479 C C . ALA A 1 71 ? 14.170 -3.992 -6.243 1.00 94.56 71 ALA A C 1
ATOM 481 O O . ALA A 1 71 ? 13.688 -3.799 -7.355 1.00 94.56 71 ALA A O 1
ATOM 482 N N . GLY A 1 72 ? 14.849 -3.031 -5.605 1.00 94.31 72 GLY A N 1
ATOM 483 C CA . GLY A 1 72 ? 15.106 -1.707 -6.179 1.00 94.31 72 GLY A CA 1
ATOM 484 C C . GLY A 1 72 ? 13.969 -0.696 -6.003 1.00 94.31 72 GLY A C 1
ATOM 485 O O . GLY A 1 72 ? 14.059 0.411 -6.532 1.00 94.31 72 GLY A O 1
ATOM 486 N N . VAL A 1 73 ? 12.924 -1.027 -5.235 1.00 96.50 73 VAL A N 1
ATOM 487 C CA . VAL A 1 73 ? 11.834 -0.092 -4.919 1.00 96.50 73 VAL A CA 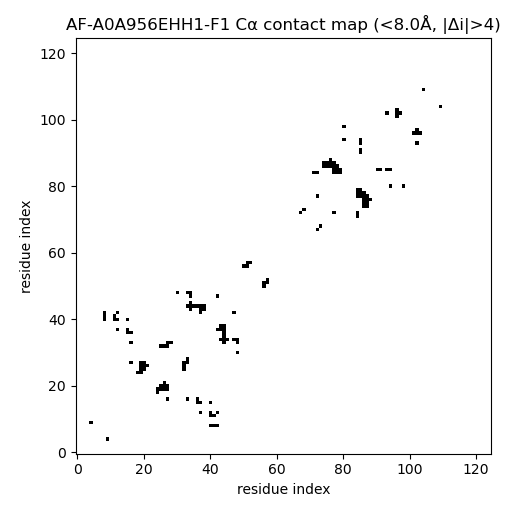1
ATOM 488 C C . VAL A 1 73 ? 12.372 1.059 -4.073 1.00 96.50 73 VAL A C 1
ATOM 490 O O . VAL A 1 73 ? 12.949 0.850 -3.007 1.00 96.50 73 VAL A O 1
ATOM 493 N N . PHE A 1 74 ? 12.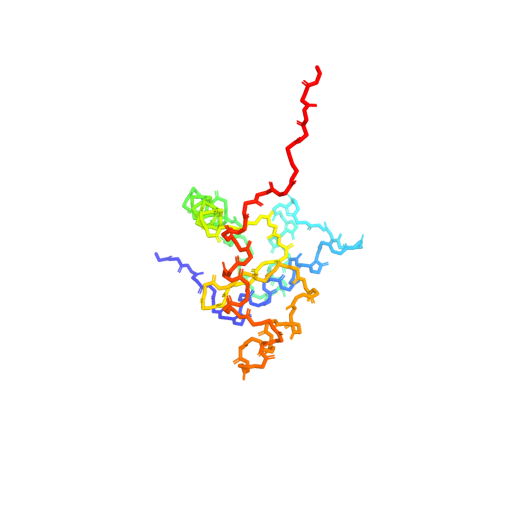134 2.291 -4.519 1.00 93.56 74 PHE A N 1
ATOM 494 C CA . PHE A 1 74 ? 12.561 3.511 -3.821 1.00 93.56 74 PHE A CA 1
ATOM 495 C C . PHE A 1 74 ? 11.396 4.430 -3.423 1.00 93.56 74 PHE A C 1
ATOM 497 O O . PHE A 1 74 ? 11.599 5.404 -2.698 1.00 93.56 74 PHE A O 1
ATOM 504 N N . GLY A 1 75 ? 10.173 4.123 -3.861 1.00 93.44 75 GLY A N 1
ATOM 505 C CA . GLY A 1 75 ? 8.971 4.898 -3.570 1.00 93.44 75 GLY A CA 1
ATOM 506 C C . GLY A 1 75 ? 7.694 4.098 -3.819 1.00 93.44 75 GLY A C 1
ATOM 507 O O . GLY A 1 75 ? 7.741 2.950 -4.255 1.00 93.44 75 GLY A O 1
ATOM 508 N N . VAL A 1 76 ? 6.544 4.701 -3.520 1.00 94.19 76 VAL A N 1
ATOM 509 C CA . VAL A 1 76 ? 5.220 4.108 -3.763 1.00 94.19 76 VAL A CA 1
ATOM 510 C C . VAL A 1 76 ? 4.316 5.085 -4.534 1.00 94.19 76 VAL A C 1
ATOM 512 O O . VAL A 1 76 ? 4.453 6.291 -4.315 1.00 94.19 76 VAL A O 1
ATOM 515 N N . PRO A 1 77 ? 3.393 4.591 -5.384 1.00 95.06 77 PRO A N 1
ATOM 516 C CA . PRO A 1 77 ? 3.271 3.189 -5.800 1.00 95.06 77 PRO A CA 1
ATOM 517 C C . PRO A 1 77 ? 4.445 2.755 -6.697 1.00 95.06 77 PRO A C 1
ATOM 519 O O . PRO A 1 77 ? 5.042 3.573 -7.391 1.00 95.06 77 PRO A O 1
ATOM 522 N N . THR A 1 78 ? 4.792 1.470 -6.636 1.00 97.12 78 THR A N 1
ATOM 523 C CA . THR A 1 78 ? 5.737 0.823 -7.558 1.00 97.12 78 THR A CA 1
ATOM 524 C C . THR A 1 78 ? 5.147 -0.516 -7.975 1.00 97.12 78 THR A C 1
ATOM 526 O O . THR A 1 78 ? 4.703 -1.287 -7.119 1.00 97.12 78 THR A O 1
ATOM 529 N N . MET A 1 79 ? 5.173 -0.796 -9.272 1.00 96.94 79 MET A N 1
ATOM 530 C CA . MET A 1 79 ? 4.781 -2.062 -9.875 1.00 96.94 79 MET A CA 1
ATOM 531 C C . MET A 1 79 ? 6.022 -2.724 -10.475 1.00 96.94 79 MET A C 1
ATOM 533 O O . MET A 1 79 ? 6.912 -2.043 -10.977 1.00 96.94 79 MET A O 1
ATOM 537 N N . ILE A 1 80 ? 6.092 -4.053 -10.410 1.00 95.38 80 ILE A N 1
ATOM 538 C CA . ILE A 1 80 ? 7.169 -4.833 -11.028 1.00 95.38 80 ILE A CA 1
ATOM 539 C C . ILE A 1 80 ? 6.528 -5.889 -11.926 1.00 95.38 80 ILE A C 1
ATOM 541 O O . ILE A 1 80 ? 5.727 -6.692 -11.441 1.00 95.38 80 ILE A O 1
ATOM 545 N N . ALA A 1 81 ? 6.884 -5.893 -13.208 1.00 94.50 81 ALA A N 1
ATOM 546 C CA . ALA A 1 81 ? 6.405 -6.850 -14.204 1.00 94.50 81 ALA A CA 1
ATOM 547 C C . ALA A 1 81 ? 7.601 -7.444 -14.952 1.00 94.50 81 ALA A C 1
ATOM 549 O O . ALA A 1 81 ? 8.425 -6.712 -15.480 1.00 94.50 81 ALA A O 1
ATOM 550 N N . ASP A 1 82 ? 7.734 -8.773 -14.937 1.00 91.75 82 ASP A N 1
ATOM 551 C CA . ASP A 1 82 ? 8.841 -9.504 -15.580 1.00 91.75 82 ASP A CA 1
ATOM 552 C C . ASP A 1 82 ? 10.256 -8.979 -15.250 1.00 91.75 82 ASP A C 1
ATOM 554 O O . ASP A 1 82 ? 11.193 -9.108 -16.034 1.00 91.75 82 ASP A O 1
ATOM 558 N N . GLY A 1 83 ? 10.429 -8.432 -14.041 1.00 90.69 83 GLY A N 1
ATOM 559 C CA . GLY A 1 83 ? 11.693 -7.865 -13.559 1.00 90.69 83 GLY A CA 1
ATOM 560 C C . GLY A 1 83 ? 11.892 -6.381 -13.881 1.00 90.69 83 GLY A C 1
ATOM 561 O O . GLY A 1 83 ? 12.810 -5.784 -13.323 1.00 90.69 83 GLY A O 1
ATOM 562 N N . GLU A 1 84 ? 11.021 -5.786 -14.696 1.00 91.88 84 GLU A N 1
ATOM 563 C CA . GLU A 1 84 ? 11.006 -4.353 -14.996 1.00 91.88 84 GLU A CA 1
ATOM 564 C C . GLU A 1 84 ? 10.229 -3.581 -13.922 1.00 91.88 84 GLU A C 1
ATOM 566 O O . GLU A 1 84 ? 9.195 -4.051 -13.436 1.00 91.88 84 GLU A O 1
ATOM 571 N N . LEU A 1 85 ? 10.735 -2.407 -13.528 1.00 94.81 85 LEU A N 1
ATOM 572 C CA . LEU A 1 85 ? 10.198 -1.599 -12.430 1.00 94.81 85 LEU A CA 1
ATOM 573 C C . LEU A 1 85 ? 9.529 -0.327 -12.964 1.00 94.81 85 LEU A C 1
ATOM 575 O O . LEU A 1 85 ? 10.179 0.526 -13.559 1.00 94.81 85 LEU A O 1
ATOM 579 N N . PHE A 1 86 ? 8.249 -0.156 -12.635 1.00 95.38 86 PHE A N 1
ATOM 580 C CA . PHE A 1 86 ? 7.424 1.000 -12.988 1.00 95.38 86 PHE A CA 1
ATOM 581 C C . PHE A 1 86 ? 7.073 1.772 -11.713 1.00 95.38 86 PHE A C 1
ATOM 583 O O . PHE A 1 86 ? 6.383 1.253 -10.831 1.00 95.38 86 PHE A O 1
ATOM 590 N N . TRP A 1 87 ? 7.599 2.989 -11.568 1.00 96.69 87 TRP A N 1
ATOM 591 C CA . TRP A 1 87 ? 7.389 3.828 -10.387 1.00 96.69 87 TRP A CA 1
ATOM 592 C C . TRP A 1 87 ? 6.403 4.955 -10.686 1.00 96.69 87 TRP A C 1
ATOM 594 O O . TRP A 1 87 ? 6.612 5.711 -11.628 1.00 96.69 87 TRP A O 1
ATOM 604 N N . GLY A 1 88 ? 5.390 5.101 -9.827 1.00 95.94 88 GLY A N 1
ATOM 605 C CA . GLY A 1 88 ? 4.370 6.142 -9.935 1.00 95.94 88 GLY A CA 1
ATOM 606 C C . GLY A 1 88 ? 3.115 5.699 -10.690 1.00 95.94 88 GLY A C 1
ATOM 607 O O . GLY A 1 88 ? 3.125 4.747 -11.466 1.00 95.94 88 GLY A O 1
ATOM 608 N N . ASP A 1 89 ? 2.009 6.390 -10.424 1.00 94.81 89 ASP A N 1
ATOM 609 C CA . ASP A 1 89 ? 0.719 6.172 -11.099 1.00 94.81 89 ASP A CA 1
ATOM 610 C C . ASP A 1 89 ? 0.760 6.610 -12.575 1.00 94.81 89 ASP A C 1
ATOM 612 O O . ASP A 1 89 ? 0.102 6.034 -13.433 1.00 94.81 89 ASP A O 1
ATOM 616 N N . ASP A 1 90 ? 1.616 7.583 -12.889 1.00 95.94 90 ASP A N 1
ATOM 617 C CA . ASP A 1 90 ? 1.891 8.068 -14.242 1.00 95.94 90 ASP A CA 1
ATOM 618 C C . ASP A 1 90 ? 2.559 7.022 -15.147 1.00 95.94 90 ASP A C 1
ATOM 620 O O . ASP A 1 90 ? 2.483 7.144 -16.367 1.00 95.94 90 ASP A O 1
ATOM 624 N N . SER A 1 91 ? 3.156 5.977 -14.567 1.00 94.19 91 SER A N 1
ATOM 625 C CA . SER A 1 91 ? 3.773 4.868 -15.305 1.00 94.19 91 SER A CA 1
ATOM 626 C C . SER A 1 91 ? 2.801 3.745 -15.696 1.00 94.19 91 SER A C 1
ATOM 628 O O . SER A 1 91 ? 3.211 2.792 -16.357 1.00 94.19 91 SER A O 1
ATOM 630 N N . LEU A 1 92 ? 1.519 3.823 -15.310 1.00 95.44 92 LEU A N 1
ATOM 631 C CA . LEU A 1 92 ? 0.547 2.758 -15.593 1.00 95.44 92 LEU A CA 1
ATOM 632 C C . LEU A 1 92 ? 0.298 2.554 -17.092 1.00 95.44 92 LEU A C 1
ATOM 634 O O . LEU A 1 92 ? 0.216 1.413 -17.538 1.00 95.44 92 LEU A O 1
ATOM 638 N N . ASP A 1 93 ? 0.251 3.632 -17.877 1.00 94.94 93 ASP A N 1
ATOM 639 C CA . ASP A 1 93 ? 0.100 3.536 -19.335 1.00 94.94 93 ASP A CA 1
ATOM 640 C C . ASP A 1 93 ? 1.307 2.831 -19.986 1.00 94.94 93 ASP A C 1
ATOM 642 O O . ASP A 1 93 ? 1.154 2.090 -20.961 1.00 94.94 93 ASP A O 1
ATOM 646 N N . ASP A 1 94 ? 2.512 3.043 -19.448 1.00 94.06 94 ASP A N 1
ATOM 647 C CA . ASP A 1 94 ? 3.735 2.391 -19.924 1.00 94.06 94 ASP A CA 1
ATOM 648 C C . ASP A 1 94 ? 3.787 0.919 -19.490 1.00 94.06 94 ASP A C 1
ATOM 650 O O . ASP A 1 94 ? 4.142 0.055 -20.294 1.00 94.06 94 ASP A O 1
ATOM 654 N N . LEU A 1 95 ? 3.356 0.611 -18.261 1.00 95.44 95 LEU A N 1
ATOM 655 C CA . LEU A 1 95 ? 3.179 -0.762 -17.785 1.00 95.44 95 LEU A CA 1
ATOM 656 C C . LEU A 1 95 ? 2.194 -1.536 -18.674 1.00 95.44 95 LEU A C 1
ATOM 658 O O . LEU A 1 95 ? 2.481 -2.667 -19.063 1.00 95.44 95 LEU A O 1
ATOM 662 N N . ASP A 1 96 ? 1.060 -0.934 -19.037 1.00 95.62 96 ASP A N 1
ATOM 663 C CA . ASP A 1 96 ? 0.072 -1.561 -19.920 1.00 95.62 96 ASP A CA 1
ATOM 664 C C . ASP A 1 96 ? 0.661 -1.873 -21.305 1.00 95.62 96 ASP A C 1
ATOM 666 O O . ASP A 1 96 ? 0.454 -2.968 -21.840 1.00 95.62 96 ASP A O 1
ATOM 670 N N . ARG A 1 97 ? 1.446 -0.951 -21.879 1.00 94.62 97 ARG A N 1
ATOM 671 C CA . ARG A 1 97 ? 2.160 -1.184 -23.148 1.00 94.62 97 ARG A CA 1
ATOM 672 C C . ARG A 1 97 ? 3.191 -2.296 -23.032 1.00 94.62 97 ARG A C 1
ATOM 674 O O . ARG A 1 97 ? 3.247 -3.157 -23.910 1.00 94.62 97 ARG A O 1
ATOM 681 N N . PHE A 1 98 ? 3.963 -2.309 -21.948 1.00 94.06 98 PHE A N 1
ATOM 682 C CA . PHE A 1 98 ? 4.944 -3.355 -21.672 1.00 94.06 98 PHE A CA 1
ATOM 683 C C . PHE A 1 98 ? 4.279 -4.736 -21.594 1.00 94.06 98 PHE A C 1
ATOM 685 O O . PHE A 1 98 ? 4.693 -5.663 -22.290 1.00 94.06 98 PHE A O 1
ATOM 692 N N . LEU A 1 99 ? 3.182 -4.858 -20.840 1.00 94.69 99 LEU A N 1
ATOM 693 C CA . LEU A 1 99 ? 2.407 -6.099 -20.729 1.00 94.69 99 LEU A CA 1
ATOM 694 C C . LEU A 1 99 ? 1.770 -6.526 -22.063 1.00 94.69 99 LEU A C 1
ATOM 696 O O . LEU A 1 99 ? 1.585 -7.720 -22.305 1.00 94.69 99 LEU A O 1
ATOM 700 N N . ALA A 1 100 ? 1.445 -5.571 -22.939 1.00 95.31 100 ALA A N 1
ATOM 701 C CA . ALA A 1 100 ? 0.956 -5.832 -24.292 1.00 95.31 100 ALA A CA 1
ATOM 702 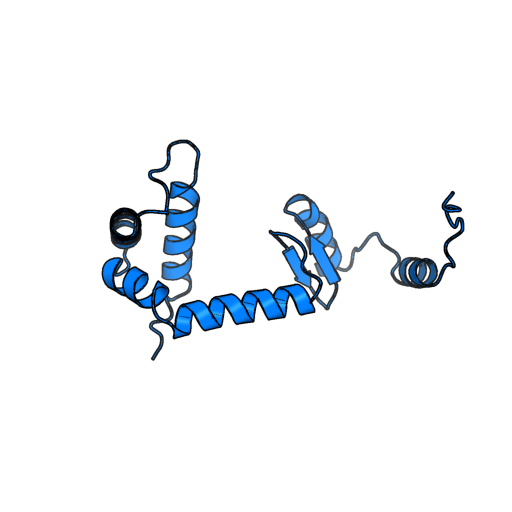C C . ALA A 1 100 ? 2.072 -6.177 -25.301 1.00 95.31 100 ALA A C 1
ATOM 704 O O . ALA A 1 100 ? 1.767 -6.604 -26.418 1.00 95.31 100 ALA A O 1
ATOM 705 N N . GLY A 1 101 ? 3.346 -6.016 -24.926 1.00 92.06 101 GLY A N 1
ATOM 706 C CA . GLY A 1 101 ? 4.502 -6.206 -25.804 1.00 92.06 101 GLY A CA 1
ATOM 707 C C . GLY A 1 101 ? 4.740 -5.064 -26.801 1.00 92.06 101 GLY A C 1
ATOM 708 O O . GLY A 1 101 ? 5.454 -5.266 -27.780 1.00 92.06 101 GLY A O 1
ATOM 709 N N . ASP A 1 102 ? 4.147 -3.891 -26.568 1.00 91.50 102 ASP A N 1
ATOM 710 C CA . ASP A 1 102 ? 4.305 -2.665 -27.369 1.00 91.50 102 ASP A CA 1
ATOM 711 C C . ASP A 1 102 ? 5.170 -1.632 -26.626 1.00 91.50 102 ASP A C 1
ATOM 713 O O . ASP A 1 102 ? 4.886 -0.434 -26.617 1.00 91.50 102 ASP A O 1
ATOM 717 N N . ASP A 1 103 ? 6.201 -2.112 -25.925 1.00 85.38 103 ASP A N 1
ATOM 718 C CA . ASP A 1 103 ? 7.145 -1.251 -25.214 1.00 85.38 103 ASP A CA 1
ATOM 719 C C . ASP A 1 103 ? 7.878 -0.349 -26.229 1.00 85.38 103 ASP A C 1
ATOM 721 O O . ASP A 1 103 ? 8.570 -0.857 -27.121 1.00 85.38 103 ASP A O 1
ATOM 725 N N . PRO A 1 104 ? 7.739 0.990 -26.136 1.00 78.81 104 PRO A N 1
ATOM 726 C CA . PRO A 1 104 ? 8.416 1.907 -27.045 1.00 78.81 104 PRO A CA 1
ATOM 727 C C . PRO A 1 104 ? 9.935 1.960 -26.819 1.00 78.81 104 PRO A C 1
ATOM 729 O O . PRO A 1 104 ? 10.645 2.578 -27.621 1.00 78.81 104 PRO A O 1
ATOM 732 N N . ILE A 1 105 ? 10.445 1.364 -25.736 1.00 80.69 105 ILE A N 1
ATOM 733 C CA . ILE A 1 105 ? 11.866 1.330 -25.409 1.00 80.69 105 ILE A CA 1
ATOM 734 C C . ILE A 1 105 ? 12.522 0.101 -26.043 1.00 80.69 105 ILE A C 1
ATOM 736 O O . ILE A 1 105 ? 12.225 -1.048 -25.729 1.00 80.69 105 ILE A O 1
ATOM 740 N N . ASP A 1 106 ? 13.502 0.347 -26.915 1.00 80.94 106 ASP A N 1
ATOM 741 C CA . ASP A 1 106 ? 14.384 -0.711 -27.401 1.00 80.94 106 ASP A CA 1
ATOM 742 C C . ASP A 1 106 ? 15.307 -1.180 -26.266 1.00 80.94 106 ASP A C 1
ATOM 744 O O . ASP A 1 106 ? 16.300 -0.531 -25.925 1.00 80.94 106 ASP A O 1
ATOM 748 N N . GLN A 1 107 ? 14.984 -2.344 -25.707 1.00 75.88 107 GLN A N 1
ATOM 749 C CA . GLN A 1 107 ? 15.721 -2.983 -24.619 1.00 75.88 107 GLN A CA 1
ATOM 750 C C . GLN A 1 107 ? 17.197 -3.246 -24.970 1.00 75.88 107 GLN A C 1
ATOM 752 O O . GLN A 1 107 ? 18.068 -3.173 -24.101 1.00 75.88 107 GLN A O 1
ATOM 757 N N . ALA A 1 108 ? 17.526 -3.488 -26.245 1.00 78.56 108 ALA A N 1
ATOM 758 C CA . ALA A 1 108 ? 18.916 -3.653 -26.672 1.00 78.56 108 ALA A CA 1
ATOM 759 C C . ALA A 1 108 ? 19.675 -2.317 -26.656 1.00 78.56 108 ALA A C 1
ATOM 761 O O . ALA A 1 108 ? 20.843 -2.266 -26.259 1.00 78.56 108 ALA A O 1
ATOM 762 N N . ALA A 1 109 ? 19.013 -1.226 -27.048 1.00 78.38 109 ALA A N 1
ATOM 763 C CA . ALA A 1 109 ? 19.578 0.117 -26.959 1.00 78.38 109 ALA A CA 1
ATOM 764 C C . ALA A 1 109 ? 19.746 0.567 -25.497 1.00 78.38 109 ALA A C 1
ATOM 766 O O . ALA A 1 109 ? 20.777 1.147 -25.153 1.00 78.38 109 ALA A O 1
ATOM 767 N N . LEU A 1 110 ? 18.778 0.251 -24.632 1.00 77.56 110 LEU A N 1
ATOM 768 C CA . LEU A 1 110 ? 18.831 0.559 -23.203 1.00 77.56 110 LEU A CA 1
ATOM 769 C C . LEU A 1 110 ? 19.982 -0.184 -22.505 1.00 77.56 110 LEU A C 1
ATOM 771 O O . LEU A 1 110 ? 20.762 0.432 -21.777 1.00 77.56 110 LEU A O 1
ATOM 775 N N . ALA A 1 111 ? 20.156 -1.478 -22.795 1.00 80.19 111 ALA A N 1
ATOM 776 C CA . ALA A 1 111 ? 21.283 -2.265 -22.293 1.00 80.19 111 ALA A CA 1
ATOM 777 C C . ALA A 1 111 ? 22.631 -1.670 -22.730 1.00 80.19 111 ALA A C 1
ATOM 779 O O . ALA A 1 111 ? 23.548 -1.537 -21.922 1.00 80.19 111 ALA A O 1
ATOM 780 N N . ALA A 1 112 ? 22.736 -1.224 -23.986 1.00 81.00 112 ALA A N 1
ATOM 781 C CA . ALA A 1 112 ? 23.938 -0.554 -24.468 1.00 81.00 112 ALA A CA 1
ATOM 782 C C . ALA A 1 112 ? 24.217 0.762 -23.720 1.00 81.00 112 ALA A C 1
ATOM 784 O O . ALA A 1 112 ? 25.381 1.103 -23.515 1.00 81.00 112 ALA A O 1
ATOM 785 N N . TRP A 1 113 ? 23.180 1.501 -23.303 1.00 77.12 113 TRP A N 1
ATOM 786 C CA . TRP A 1 113 ? 23.329 2.738 -22.527 1.00 77.12 113 TRP A CA 1
ATOM 787 C C . TRP A 1 113 ? 23.780 2.500 -21.087 1.00 77.12 113 TRP A C 1
ATOM 789 O O . TRP A 1 113 ? 24.532 3.319 -20.560 1.00 77.12 113 TRP A O 1
ATOM 799 N N . ALA A 1 114 ? 23.370 1.392 -20.468 1.00 77.81 114 ALA A N 1
ATOM 800 C CA . ALA A 1 114 ? 23.799 1.031 -19.116 1.00 77.81 114 ALA A CA 1
ATOM 801 C C . ALA A 1 114 ? 25.323 0.822 -19.020 1.00 77.81 114 ALA A C 1
ATOM 803 O O . ALA A 1 114 ? 25.934 1.162 -18.006 1.00 77.81 114 ALA A O 1
ATOM 804 N N . ASP A 1 115 ? 25.939 0.338 -20.102 1.00 79.00 115 ASP A N 1
ATOM 805 C CA . ASP A 1 115 ? 27.380 0.089 -20.197 1.00 79.00 115 ASP A CA 1
ATOM 806 C C . ASP A 1 115 ? 28.189 1.303 -20.694 1.00 79.00 115 ASP A C 1
ATOM 808 O O . ASP A 1 115 ? 29.423 1.245 -20.774 1.00 79.00 115 ASP A O 1
ATOM 812 N N . LEU A 1 116 ? 27.535 2.425 -21.032 1.00 78.19 116 LEU A N 1
ATOM 813 C CA . LEU A 1 116 ? 28.249 3.617 -21.486 1.00 78.19 116 LEU A CA 1
ATOM 814 C C . LEU A 1 116 ? 29.057 4.233 -20.329 1.00 78.19 116 LEU A C 1
ATOM 816 O O . LEU A 1 116 ? 28.494 4.598 -19.292 1.00 78.19 116 LEU A O 1
ATOM 820 N N . PRO A 1 117 ? 30.380 4.434 -20.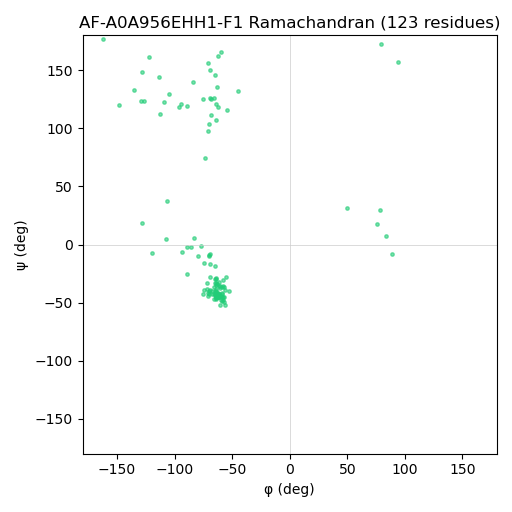493 1.00 73.88 117 PRO A N 1
ATOM 821 C CA . PRO A 1 117 ? 31.181 5.097 -19.476 1.00 73.88 117 PRO A CA 1
ATOM 822 C C . PRO A 1 117 ? 30.702 6.540 -19.284 1.00 73.88 117 PRO A C 1
ATOM 824 O O . PRO A 1 117 ? 30.475 7.272 -20.249 1.00 73.88 117 PRO A O 1
ATOM 827 N N . ALA A 1 118 ? 30.582 6.967 -18.025 1.00 74.25 118 ALA A N 1
ATOM 828 C CA . ALA A 1 118 ? 30.122 8.309 -17.685 1.00 74.25 118 ALA A CA 1
ATOM 829 C C . ALA A 1 118 ? 30.978 9.384 -18.384 1.00 74.25 118 ALA A C 1
ATOM 831 O O . ALA A 1 118 ? 32.166 9.540 -18.099 1.00 74.25 118 ALA A O 1
ATOM 832 N N . ALA A 1 119 ? 30.357 10.160 -19.276 1.00 69.44 119 ALA A N 1
ATOM 833 C CA . ALA A 1 119 ? 31.051 11.118 -20.141 1.00 69.44 119 ALA A CA 1
ATOM 834 C C . ALA A 1 119 ? 31.630 12.347 -19.403 1.00 69.44 119 ALA A C 1
ATOM 836 O O . ALA A 1 119 ? 32.378 13.125 -19.995 1.00 69.44 119 ALA A O 1
ATOM 837 N N . ALA A 1 120 ? 31.318 12.541 -18.115 1.00 63.88 120 ALA A N 1
ATOM 838 C CA . ALA A 1 120 ? 31.854 13.640 -17.316 1.00 63.88 120 ALA A CA 1
ATOM 839 C C . ALA A 1 120 ? 32.024 13.263 -15.834 1.00 63.88 120 ALA A C 1
ATOM 841 O O . ALA A 1 120 ? 31.054 12.994 -15.128 1.00 63.88 120 ALA A O 1
ATOM 842 N N . GLN A 1 121 ? 33.260 13.333 -15.329 1.00 67.19 121 GLN A N 1
ATOM 843 C CA . GLN A 1 121 ? 33.559 13.325 -13.893 1.00 67.19 121 GLN A CA 1
ATOM 844 C C . GLN A 1 121 ? 33.721 14.762 -13.387 1.00 67.19 121 GLN A C 1
ATOM 846 O O . GLN A 1 121 ? 34.624 15.493 -13.801 1.00 67.19 121 GLN A O 1
ATOM 851 N N . ARG A 1 122 ? 32.855 15.178 -12.456 1.00 69.00 122 ARG A N 1
ATOM 852 C CA . ARG A 1 122 ? 32.951 16.486 -11.794 1.00 69.00 122 ARG A CA 1
ATOM 853 C C . ARG A 1 122 ? 34.194 16.495 -10.892 1.00 69.00 122 ARG A C 1
ATOM 855 O O . ARG A 1 122 ? 34.233 15.774 -9.896 1.00 69.00 122 ARG A O 1
ATOM 862 N N . ARG A 1 123 ? 35.218 17.289 -11.232 1.00 59.00 123 ARG A N 1
ATOM 863 C CA . ARG A 1 123 ? 36.401 17.475 -10.371 1.00 59.00 123 ARG A CA 1
ATOM 864 C C . ARG A 1 123 ? 35.965 18.147 -9.066 1.00 59.00 123 ARG A C 1
ATOM 866 O O . ARG A 1 123 ? 35.406 19.239 -9.107 1.00 59.00 123 ARG A O 1
ATOM 873 N N . ARG A 1 124 ? 36.202 17.492 -7.926 1.00 57.50 124 ARG A N 1
ATOM 874 C CA . ARG A 1 124 ? 36.043 18.115 -6.604 1.00 57.50 124 ARG A CA 1
ATOM 875 C C . ARG A 1 124 ? 37.230 19.052 -6.369 1.00 57.50 124 ARG A C 1
ATOM 877 O O . ARG A 1 124 ? 38.368 18.611 -6.519 1.00 57.50 124 ARG A O 1
ATOM 884 N N . SER A 1 125 ? 36.946 20.317 -6.062 1.00 67.00 125 SER A N 1
ATOM 885 C CA . SER A 1 125 ? 37.894 21.272 -5.471 1.00 67.00 125 SER A CA 1
ATOM 886 C C . SER A 1 125 ? 37.928 21.111 -3.961 1.00 67.00 125 SER A C 1
ATOM 888 O O . SER A 1 125 ? 36.814 20.951 -3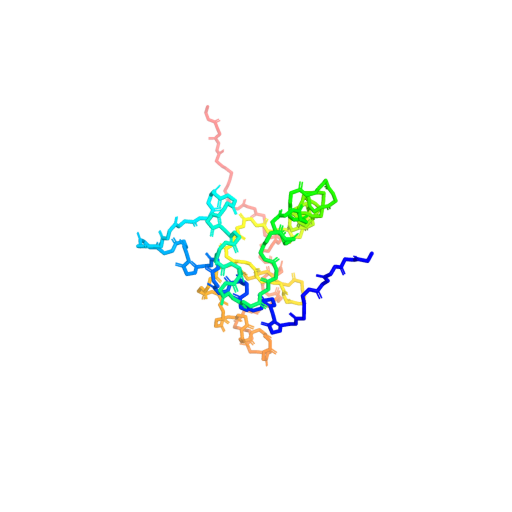.407 1.00 67.00 125 SER A O 1
#

pLDDT: mean 89.39, std 11.55, range [31.48, 97.81]

Radius of gyration: 20.91 Å; Cα contacts (8 Å, |Δi|>4): 82; chains: 1; bounding box: 56×41×46 Å

Secondary structure (DSSP, 8-state):
------HHHHHHHHHHHHHHHSTTS--SSSHHHHHHHHHHTTS-HHHHHHHHHSHHHHHHHHHHHHHHHHTT--SSSEEEETTEEEESGGGHHHHHHHHHT--SS-HHHHHHHHTS--S------

Nearest PDB structures (foldseek):
  3fz5-assembly2_D  TM=7.276E-01  e=4.653E-03  Cereibacter sphaeroides 2.4.1
  7luh-assembly1_A  TM=7.404E-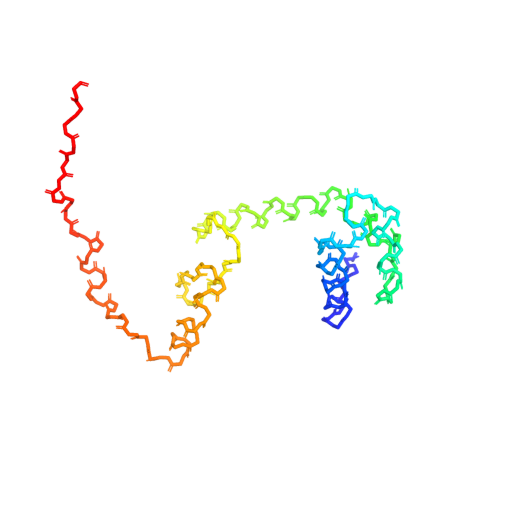01  e=1.912E-01  Burkholderia pseudomallei K96243